Protein AF-A0A2H9L081-F1 (afdb_monomer)

Radius of gyration: 15.92 Å; Cα contacts (8 Å, |Δi|>4): 112; chains: 1; bounding box: 39×58×23 Å

Foldseek 3Di:
DDDPPPPPPQPPQPPDPQAFDKDWDDPVVVVVVCVVVVHDLVPAAADEPPDSNCRVPPDDQQTKIWTFDDDPPGTDTHIHGYHHD

Solvent-accessible surface area (backbone atoms only — not comparable to full-atom values): 5432 Å² total; per-residue (Å²): 139,84,79,90,77,79,77,76,79,74,73,72,64,73,86,45,96,87,52,60,52,73,42,82,50,52,74,70,55,44,50,51,51,30,62,74,65,76,45,58,74,86,75,39,55,72,39,48,66,86,38,71,85,50,50,95,53,96,71,48,76,74,38,43,35,40,33,48,37,74,59,97,88,51,74,46,83,44,65,30,25,25,32,80,120

Nearest PDB structures (foldseek):
  8p2i-assembly1_H  TM=9.573E-01  e=4.221E-08  Pyrococcus furiosus DSM 3638
  4qiw-assembly2_S  TM=9.288E-01  e=5.882E-08  Thermococcus kodakarensis KOD1
  8qsz-assembly1_E  TM=9.388E-01  e=2.370E-07  Schizosaccharomyces pombe
  9bz0-assembly1_E  TM=9.289E-01  e=7.325E-07  Sus scrofa
  8yqt-assembly1_D  TM=9.139E-01  e=1.520E-06  African swine fever virus

Structure (mmCIF, N/CA/C/O backbone):
data_AF-A0A2H9L081-F1
#
_entry.id   AF-A0A2H9L081-F1
#
loop_
_atom_site.group_PDB
_atom_site.id
_atom_site.type_symbol
_atom_site.label_atom_id
_atom_site.label_alt_id
_atom_site.label_comp_id
_atom_site.label_asym_id
_atom_site.label_entity_id
_atom_site.label_seq_id
_atom_site.pdbx_PDB_ins_code
_atom_site.Cartn_x
_atom_site.Cartn_y
_atom_site.Cartn_z
_atom_site.occupancy
_atom_site.B_iso_or_equiv
_atom_site.auth_seq_id
_atom_site.auth_comp_id
_atom_site.auth_asym_id
_atom_site.auth_atom_id
_atom_site.pdbx_PDB_model_num
ATOM 1 N N . MET A 1 1 ? -18.088 -41.165 7.056 1.00 39.94 1 MET A N 1
ATOM 2 C CA . MET A 1 1 ? -16.642 -41.078 6.746 1.00 39.94 1 MET A CA 1
ATOM 3 C C . MET A 1 1 ? -16.459 -40.021 5.659 1.00 39.94 1 MET A C 1
ATOM 5 O O . MET A 1 1 ? -16.811 -40.261 4.520 1.00 39.94 1 MET A O 1
ATOM 9 N N . LEU A 1 2 ? -16.353 -38.751 6.051 1.00 40.72 2 LEU A N 1
ATOM 10 C CA . LEU A 1 2 ? -15.108 -37.999 6.295 1.00 40.72 2 LEU A CA 1
ATOM 11 C C . LEU A 1 2 ? -14.523 -37.369 5.010 1.00 40.72 2 LEU A C 1
ATOM 13 O O . LEU A 1 2 ? -13.746 -37.974 4.288 1.00 40.72 2 LEU A O 1
ATOM 17 N N . ALA A 1 3 ? -14.925 -36.105 4.819 1.00 44.62 3 ALA A N 1
ATOM 18 C CA . ALA A 1 3 ? -14.161 -34.967 4.298 1.00 44.62 3 ALA A CA 1
ATOM 19 C C . ALA A 1 3 ? -13.520 -35.039 2.894 1.00 44.62 3 ALA A C 1
ATOM 21 O O . ALA A 1 3 ? -12.355 -35.391 2.731 1.00 44.62 3 ALA A O 1
ATOM 22 N N . LYS A 1 4 ? -14.209 -34.450 1.904 1.00 43.66 4 LYS A N 1
ATOM 23 C CA . LYS A 1 4 ? -13.548 -33.795 0.762 1.00 43.66 4 LYS A CA 1
ATOM 24 C C . LYS A 1 4 ? -12.878 -32.502 1.252 1.00 43.66 4 LYS A C 1
ATOM 26 O O . LYS A 1 4 ? -13.505 -31.446 1.282 1.00 43.66 4 LYS A O 1
ATOM 31 N N . LYS A 1 5 ? -11.607 -32.570 1.660 1.00 42.75 5 LYS A N 1
ATOM 32 C CA . LYS A 1 5 ? -10.766 -31.374 1.833 1.00 42.75 5 LYS A CA 1
ATOM 33 C C . LYS A 1 5 ? -10.403 -30.840 0.445 1.00 42.75 5 LYS A C 1
ATOM 35 O O . LYS A 1 5 ? -9.490 -31.340 -0.200 1.00 42.75 5 LYS A O 1
ATOM 40 N N . SER A 1 6 ? -11.137 -29.826 -0.006 1.00 43.31 6 SER A N 1
ATOM 41 C CA . SER A 1 6 ? -10.727 -28.953 -1.108 1.00 43.31 6 SER A CA 1
ATOM 42 C C . SER A 1 6 ? -9.441 -28.242 -0.689 1.00 43.31 6 SER A C 1
ATOM 44 O O . SER A 1 6 ? -9.475 -27.319 0.127 1.00 43.31 6 SER A O 1
ATOM 46 N N . SER A 1 7 ? -8.303 -28.695 -1.204 1.00 41.47 7 SER A N 1
ATOM 47 C CA . SER A 1 7 ? -7.001 -28.066 -1.016 1.00 41.47 7 SER A CA 1
ATOM 48 C C . SER A 1 7 ? -7.032 -26.658 -1.617 1.00 41.47 7 SER A C 1
ATOM 50 O O . SER A 1 7 ? -6.888 -26.457 -2.821 1.00 41.47 7 SER A O 1
ATOM 52 N N . LYS A 1 8 ? -7.258 -25.649 -0.768 1.00 42.91 8 LYS A N 1
ATOM 53 C CA . LYS A 1 8 ? -7.009 -24.245 -1.110 1.00 42.91 8 LYS A CA 1
ATOM 54 C C . LYS A 1 8 ? -5.540 -24.153 -1.519 1.00 42.91 8 LYS A C 1
ATOM 56 O O . LYS A 1 8 ? -4.661 -24.276 -0.671 1.00 42.91 8 LYS A O 1
ATOM 61 N N . LYS A 1 9 ? -5.289 -23.997 -2.819 1.00 42.47 9 LYS A N 1
ATOM 62 C CA . LYS A 1 9 ? -3.965 -23.764 -3.397 1.00 42.47 9 LYS A CA 1
ATOM 63 C C . LYS A 1 9 ? -3.442 -22.460 -2.797 1.00 42.47 9 LYS A C 1
ATOM 65 O O . LYS A 1 9 ? -3.829 -21.380 -3.237 1.00 42.47 9 LYS A O 1
ATOM 70 N N . GLN A 1 10 ? -2.664 -22.561 -1.724 1.00 46.00 10 GLN A N 1
ATOM 71 C CA . GLN A 1 10 ? -1.966 -21.418 -1.160 1.00 46.00 10 GLN A CA 1
ATOM 72 C C . GLN A 1 10 ? -0.964 -20.990 -2.226 1.00 46.00 10 GLN A C 1
ATOM 74 O O . GLN A 1 10 ? -0.008 -21.708 -2.498 1.00 46.00 10 GLN A O 1
ATOM 79 N N . LYS A 1 11 ? -1.256 -19.896 -2.937 1.00 53.72 11 LYS A N 1
ATOM 80 C CA . LYS A 1 11 ? -0.250 -19.262 -3.786 1.00 53.72 11 LYS A CA 1
ATOM 81 C C . LYS A 1 11 ? 0.849 -18.814 -2.835 1.00 53.72 11 LYS A C 1
ATOM 83 O O . LYS A 1 11 ? 0.616 -17.948 -1.996 1.00 53.72 11 LYS A O 1
ATOM 88 N N . GLU A 1 12 ? 1.984 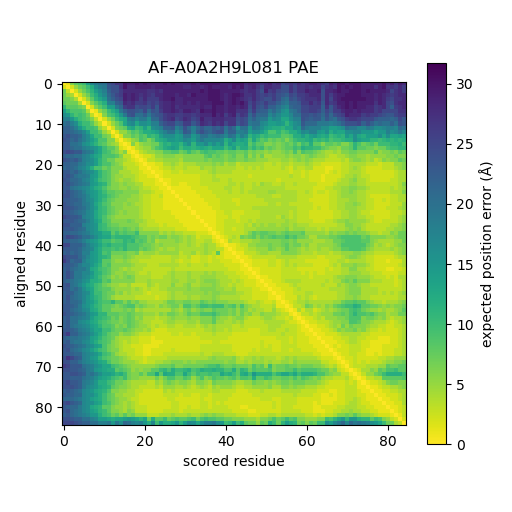-19.489 -2.917 1.00 60.62 12 GLU A N 1
ATOM 89 C CA . GLU A 1 12 ? 3.155 -19.179 -2.118 1.00 60.62 12 GLU A CA 1
ATOM 90 C C . GLU A 1 12 ? 3.546 -17.723 -2.378 1.00 6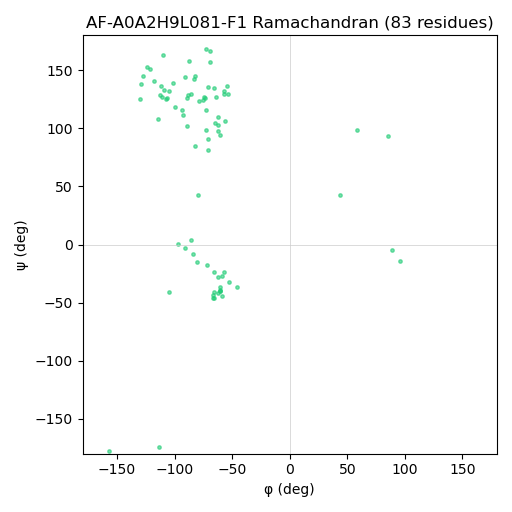0.62 12 GLU A C 1
ATOM 92 O O . GLU A 1 12 ? 3.552 -17.252 -3.520 1.00 60.62 12 GLU A O 1
ATOM 97 N N . LYS A 1 13 ? 3.789 -16.993 -1.290 1.00 60.69 13 LYS A N 1
ATOM 98 C CA . LYS A 1 13 ? 4.289 -15.623 -1.326 1.00 60.69 13 LYS A CA 1
ATOM 99 C C . LYS A 1 13 ? 5.561 -15.621 -2.175 1.00 60.69 13 LYS A C 1
ATOM 101 O O . LYS A 1 13 ? 6.434 -16.459 -1.970 1.00 60.69 13 LYS A O 1
ATOM 106 N N . LEU A 1 14 ? 5.645 -14.716 -3.149 1.00 65.88 14 LEU A N 1
ATOM 107 C CA . LEU A 1 14 ? 6.803 -14.609 -4.038 1.00 65.88 14 LEU A CA 1
ATOM 108 C C . LEU A 1 14 ? 7.995 -14.050 -3.250 1.00 65.88 14 LEU A C 1
ATOM 110 O O . LEU A 1 14 ? 8.261 -12.850 -3.264 1.00 65.88 14 LEU A O 1
ATOM 114 N N . GLU A 1 15 ? 8.681 -14.915 -2.508 1.00 66.06 15 GLU A N 1
ATOM 115 C CA . GLU A 1 15 ? 9.862 -14.555 -1.730 1.00 66.06 15 GLU A CA 1
ATOM 116 C C . GLU A 1 15 ? 11.083 -14.551 -2.650 1.00 66.06 15 GLU A C 1
ATOM 118 O O . GLU A 1 15 ? 11.813 -15.529 -2.800 1.00 66.06 15 GLU A O 1
ATOM 123 N N . HIS A 1 16 ? 11.279 -13.418 -3.317 1.00 75.50 16 HIS A N 1
ATOM 124 C CA . HIS A 1 16 ? 12.444 -13.163 -4.152 1.00 75.50 16 HIS A CA 1
ATOM 125 C C . HIS A 1 16 ? 13.149 -11.893 -3.689 1.00 75.50 16 HIS A C 1
ATOM 127 O O . HIS A 1 16 ? 12.511 -10.966 -3.199 1.00 75.50 16 HIS A O 1
ATOM 133 N N . ASN A 1 17 ? 14.461 -11.817 -3.924 1.00 70.44 17 ASN A N 1
ATOM 134 C CA . ASN A 1 17 ? 15.289 -10.651 -3.586 1.00 70.44 17 ASN A CA 1
ATOM 135 C C . ASN A 1 17 ? 14.720 -9.332 -4.166 1.00 70.44 17 ASN A C 1
ATOM 137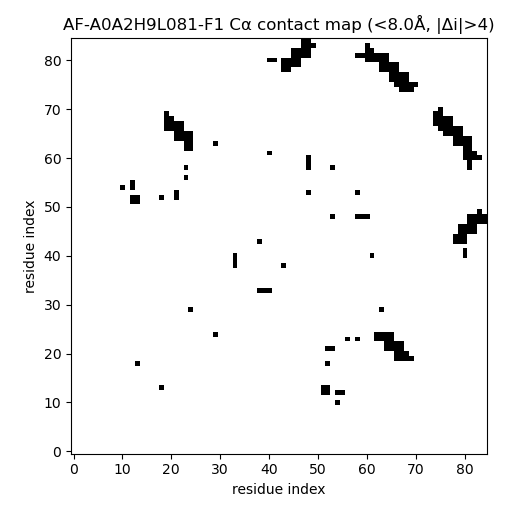 O O . ASN A 1 17 ? 14.790 -8.279 -3.544 1.00 70.44 17 ASN A O 1
ATOM 141 N N . LEU A 1 18 ? 14.074 -9.401 -5.335 1.00 76.75 18 LEU A N 1
ATOM 142 C CA . LEU A 1 18 ? 13.495 -8.242 -6.021 1.00 76.75 18 LEU A CA 1
ATOM 143 C C . LEU A 1 18 ? 12.088 -7.850 -5.539 1.00 76.75 18 LEU A C 1
ATOM 145 O O . LEU A 1 18 ? 11.585 -6.807 -5.958 1.00 76.75 18 LEU A O 1
ATOM 149 N N . VAL A 1 19 ? 11.437 -8.657 -4.694 1.00 81.88 19 VAL A N 1
ATOM 150 C CA . VAL A 1 19 ? 10.099 -8.352 -4.171 1.00 81.88 19 VAL A CA 1
ATOM 151 C C . VAL A 1 19 ? 10.254 -7.613 -2.838 1.00 81.88 19 VAL A C 1
ATOM 153 O O . VAL A 1 19 ? 10.704 -8.206 -1.857 1.00 81.88 19 VAL A O 1
ATOM 156 N N . PRO A 1 20 ? 9.906 -6.314 -2.773 1.00 86.06 20 PRO A N 1
ATOM 157 C CA . PRO A 1 20 ? 10.023 -5.547 -1.540 1.00 86.06 20 PRO A CA 1
ATOM 158 C C . PRO A 1 20 ? 9.010 -6.007 -0.485 1.00 86.06 20 PRO A C 1
ATOM 160 O O . PRO A 1 20 ? 8.039 -6.713 -0.773 1.00 86.06 20 PRO A O 1
ATOM 163 N N . GLN A 1 21 ? 9.210 -5.570 0.757 1.00 86.75 21 GLN A N 1
ATOM 164 C CA . GLN A 1 21 ? 8.269 -5.862 1.835 1.00 86.75 21 GLN A CA 1
ATOM 165 C C . GLN A 1 21 ? 7.015 -5.000 1.687 1.00 86.75 21 GLN A C 1
ATOM 167 O O . GLN A 1 21 ? 7.107 -3.776 1.591 1.00 86.75 21 GLN A O 1
ATOM 17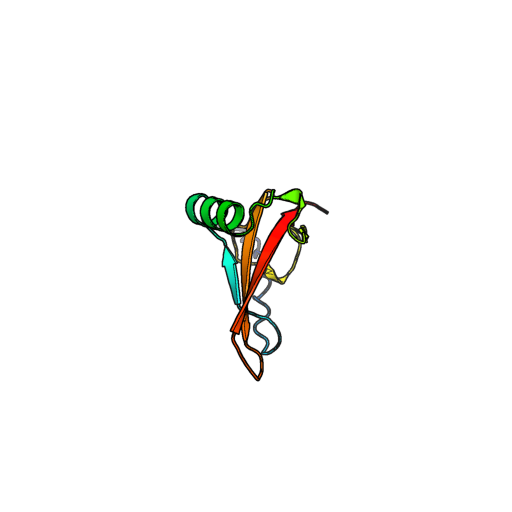2 N N . HIS A 1 22 ? 5.854 -5.653 1.690 1.00 89.62 22 HIS A N 1
ATOM 173 C CA . HIS A 1 22 ? 4.544 -5.013 1.639 1.00 89.62 22 HIS A CA 1
ATOM 174 C C . HIS A 1 22 ? 3.906 -5.079 3.029 1.00 89.62 22 HIS A C 1
ATOM 176 O O . HIS A 1 22 ? 3.909 -6.132 3.666 1.00 89.62 22 HIS A O 1
ATOM 182 N N . ILE A 1 23 ? 3.381 -3.952 3.505 1.00 90.12 23 ILE A N 1
ATOM 183 C CA . ILE A 1 23 ? 2.753 -3.793 4.820 1.00 90.12 23 ILE A CA 1
ATOM 184 C C . ILE A 1 23 ? 1.396 -3.120 4.608 1.00 90.12 23 ILE A C 1
ATOM 186 O O . ILE A 1 23 ? 1.319 -2.064 3.980 1.00 90.12 23 ILE A O 1
ATOM 190 N N . LEU A 1 24 ? 0.325 -3.734 5.110 1.00 91.88 24 LEU A N 1
ATOM 191 C CA . LEU A 1 24 ? -1.007 -3.136 5.091 1.00 91.88 24 LEU A CA 1
ATOM 192 C C . LEU A 1 24 ? -1.084 -2.107 6.220 1.00 91.88 24 LEU A C 1
ATOM 194 O O . LEU A 1 24 ? -0.821 -2.456 7.369 1.00 91.88 24 LEU A O 1
ATOM 198 N N . LEU A 1 25 ? -1.410 -0.860 5.889 1.00 91.50 25 LEU A N 1
ATOM 199 C CA . LEU A 1 25 ? -1.544 0.203 6.882 1.00 91.50 25 LEU A CA 1
ATOM 200 C C . LEU A 1 25 ? -2.923 0.153 7.533 1.00 91.50 25 LEU A C 1
ATOM 202 O O . LEU A 1 25 ? -3.924 -0.123 6.866 1.00 91.50 25 LEU A O 1
ATOM 206 N N . THR A 1 26 ? -2.983 0.481 8.821 1.00 92.56 26 THR A N 1
ATOM 207 C CA . THR A 1 26 ? -4.265 0.675 9.510 1.00 92.56 26 THR A CA 1
ATOM 2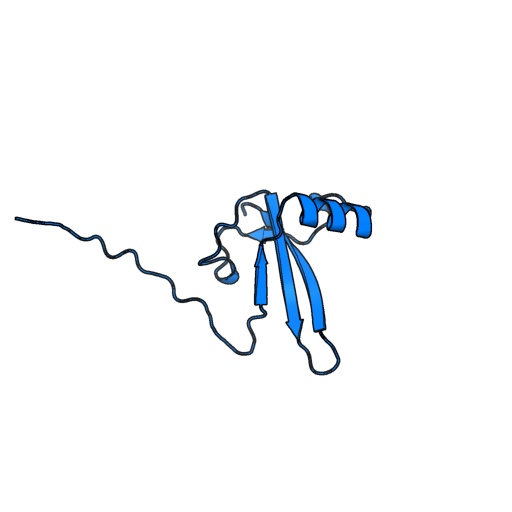08 C C . THR A 1 26 ? -4.927 1.986 9.080 1.00 92.56 26 THR A C 1
ATOM 210 O O . THR A 1 26 ? -4.312 2.848 8.446 1.00 92.56 26 THR A O 1
ATOM 213 N N . GLU A 1 27 ? -6.199 2.172 9.435 1.00 89.94 27 GLU A N 1
ATOM 214 C CA . GLU A 1 27 ? -6.931 3.399 9.105 1.00 89.94 27 GLU A CA 1
ATOM 215 C C . GLU A 1 27 ? -6.287 4.654 9.723 1.00 89.94 27 GLU A C 1
ATOM 217 O O . GLU A 1 27 ? -6.199 5.695 9.070 1.00 89.94 27 GLU A O 1
ATOM 222 N N . GLU A 1 28 ? -5.741 4.535 10.935 1.00 91.69 28 GLU A N 1
ATOM 223 C CA . GLU A 1 28 ? -5.024 5.618 11.614 1.00 91.69 28 GLU A CA 1
ATOM 224 C C . GLU A 1 28 ? -3.730 5.997 10.879 1.00 91.69 28 GLU A C 1
ATOM 226 O O . GLU A 1 28 ? -3.443 7.175 10.655 1.00 91.69 28 GLU A O 1
ATOM 231 N N . GLU A 1 29 ? -2.934 5.005 10.473 1.00 91.75 29 GLU A N 1
ATOM 232 C CA . GLU A 1 29 ? -1.695 5.238 9.725 1.00 91.75 29 GLU A CA 1
ATOM 233 C C . GLU A 1 29 ? -1.980 5.830 8.347 1.00 91.75 29 GLU A C 1
ATOM 235 O O . GLU A 1 29 ? -1.309 6.764 7.907 1.00 91.75 29 GLU A O 1
ATOM 240 N N . LYS A 1 30 ? -3.023 5.337 7.685 1.00 91.00 30 LYS A N 1
ATOM 241 C CA . LYS A 1 30 ? -3.495 5.844 6.400 1.00 91.00 30 LYS A CA 1
ATOM 242 C C . LYS A 1 30 ? -3.882 7.320 6.478 1.00 91.00 30 LYS A C 1
ATOM 244 O O . LYS A 1 30 ? -3.471 8.093 5.614 1.00 91.00 30 LYS A O 1
ATOM 249 N N . GLN A 1 31 ? -4.600 7.735 7.524 1.00 91.00 31 GLN A N 1
ATOM 250 C CA . GLN A 1 31 ? -4.916 9.149 7.747 1.00 91.00 31 GLN A CA 1
ATOM 251 C C . GLN A 1 31 ? -3.655 9.993 7.964 1.00 91.00 31 GLN A C 1
ATOM 253 O O . GLN A 1 31 ? -3.538 11.071 7.380 1.00 91.00 31 GLN A O 1
ATOM 258 N N . LYS A 1 32 ? -2.671 9.491 8.726 1.00 93.44 32 LYS A N 1
ATOM 259 C CA . LYS A 1 32 ? -1.376 10.177 8.898 1.00 93.44 32 LYS A CA 1
ATOM 260 C 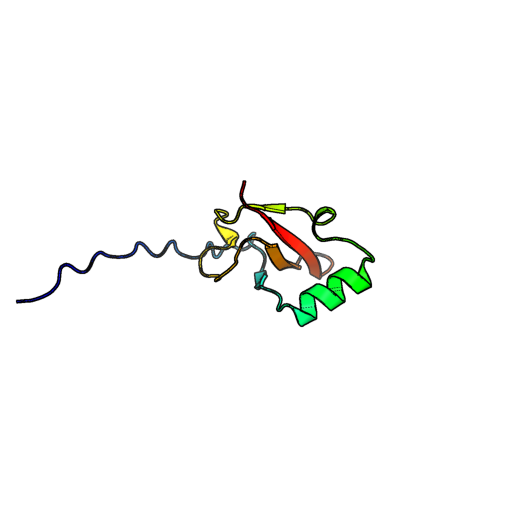C . LYS A 1 32 ? -0.640 10.345 7.571 1.00 93.44 32 LYS A C 1
ATOM 262 O O . LYS A 1 32 ? -0.064 11.401 7.328 1.00 93.44 32 LYS A O 1
ATOM 267 N N . VAL A 1 33 ? -0.670 9.336 6.701 1.00 92.12 33 VAL A N 1
ATOM 268 C CA . VAL A 1 33 ? -0.053 9.405 5.368 1.00 92.12 33 VAL A CA 1
ATOM 269 C C . VAL A 1 33 ? -0.775 10.423 4.484 1.00 92.12 33 VAL A C 1
ATOM 271 O O . VAL A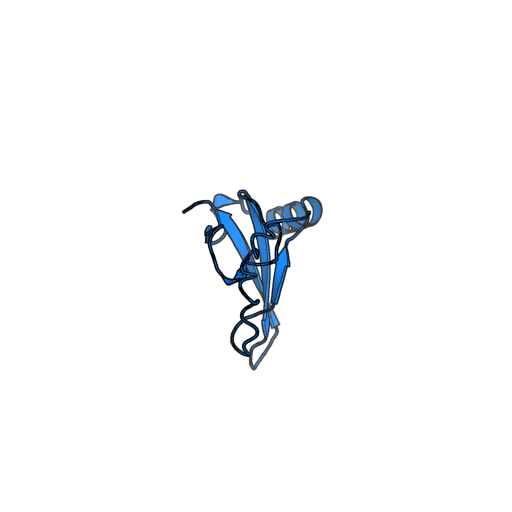 1 33 ? -0.123 11.261 3.863 1.00 92.12 33 VAL A O 1
ATOM 274 N N . PHE A 1 34 ? -2.108 10.412 4.459 1.00 91.19 34 PHE A N 1
ATOM 275 C CA . PHE A 1 34 ? -2.891 11.392 3.700 1.00 91.19 34 PHE A CA 1
ATOM 276 C C . PHE A 1 34 ? -2.644 12.826 4.175 1.00 91.19 34 PHE A C 1
ATOM 278 O O . PHE A 1 34 ? -2.474 13.714 3.341 1.00 91.19 34 PHE A O 1
ATOM 285 N N . ALA A 1 35 ? -2.532 13.039 5.489 1.00 91.94 35 ALA A N 1
ATOM 286 C CA . ALA A 1 35 ? -2.163 14.329 6.064 1.00 91.94 35 ALA A CA 1
ATOM 287 C C . ALA A 1 35 ? -0.720 14.730 5.715 1.00 91.94 35 ALA A C 1
ATOM 289 O O . ALA A 1 35 ? -0.478 15.868 5.327 1.00 91.94 35 ALA A O 1
ATOM 290 N N . LYS A 1 36 ? 0.239 13.795 5.791 1.00 92.44 36 LYS A N 1
ATOM 291 C CA . LYS A 1 36 ? 1.657 14.043 5.478 1.00 92.44 36 LYS A CA 1
ATOM 292 C C . LYS A 1 36 ? 1.872 14.501 4.035 1.00 92.44 36 LYS A C 1
ATOM 294 O O . LYS A 1 36 ? 2.725 15.346 3.791 1.00 92.44 36 LYS A O 1
ATOM 299 N N . PHE A 1 37 ? 1.134 13.926 3.090 1.00 89.62 37 PHE A N 1
ATOM 300 C CA . PHE A 1 37 ? 1.251 14.262 1.670 1.00 89.62 37 PHE A CA 1
ATOM 301 C C . PHE A 1 37 ? 0.207 15.277 1.194 1.00 89.62 37 PHE A C 1
ATOM 303 O O . PHE A 1 37 ? 0.199 15.602 0.009 1.00 89.62 37 PHE A O 1
ATOM 310 N N . SER A 1 38 ? -0.678 15.754 2.080 1.00 90.00 38 SER A N 1
ATOM 311 C CA . SER A 1 38 ? -1.836 16.592 1.731 1.00 90.00 38 SER A CA 1
ATOM 312 C C . SER A 1 38 ? -2.575 16.067 0.492 1.00 90.00 38 SER A C 1
ATOM 314 O O . SER A 1 38 ? -2.915 16.817 -0.423 1.00 90.00 38 SER A O 1
ATOM 316 N N . ALA A 1 39 ? -2.762 14.746 0.429 1.00 87.56 39 ALA A N 1
ATOM 317 C CA . ALA A 1 39 ? -3.196 14.035 -0.767 1.00 87.56 39 ALA A CA 1
ATOM 318 C C . ALA A 1 39 ? -4.410 13.150 -0.482 1.00 87.56 39 ALA A C 1
ATOM 320 O O . ALA A 1 39 ? -4.535 12.540 0.578 1.00 87.56 39 ALA A O 1
ATOM 321 N N . THR A 1 40 ? -5.296 13.041 -1.469 1.00 85.25 40 THR A N 1
ATOM 322 C CA . THR A 1 40 ? -6.453 12.144 -1.417 1.00 85.25 40 THR A CA 1
ATOM 323 C C . THR A 1 40 ? -6.071 10.759 -1.934 1.00 85.25 40 THR A C 1
ATOM 325 O O . THR A 1 40 ? -5.143 10.626 -2.729 1.00 85.25 40 THR A O 1
ATOM 328 N N . ALA A 1 41 ? -6.824 9.722 -1.556 1.00 83.38 41 ALA A N 1
ATOM 329 C CA . ALA A 1 41 ? -6.631 8.343 -2.018 1.00 83.38 41 ALA A CA 1
ATOM 330 C C . ALA A 1 41 ? -6.413 8.217 -3.544 1.00 83.38 41 ALA A C 1
ATOM 332 O O . ALA A 1 41 ? -5.591 7.421 -3.986 1.00 83.38 41 ALA A O 1
ATOM 333 N N . LEU A 1 42 ? -7.100 9.036 -4.349 1.00 83.81 42 LEU A N 1
ATOM 334 C CA . LEU A 1 42 ? -6.990 9.044 -5.814 1.00 83.81 42 LEU A CA 1
ATOM 335 C C . LEU A 1 42 ? -5.616 9.481 -6.346 1.00 83.81 42 LEU A C 1
ATOM 337 O O . LEU A 1 42 ? -5.270 9.106 -7.463 1.00 83.81 42 LEU A O 1
ATOM 341 N N . ASN A 1 43 ? -4.851 10.240 -5.560 1.00 88.81 43 ASN A N 1
ATOM 342 C CA . ASN A 1 43 ? -3.531 10.742 -5.944 1.00 88.81 43 ASN A CA 1
ATOM 343 C C . ASN A 1 43 ? -2.434 9.684 -5.767 1.00 88.81 43 ASN A C 1
ATOM 345 O O . ASN A 1 43 ? -1.331 9.850 -6.283 1.00 88.81 43 ASN A O 1
ATOM 349 N N . PHE A 1 44 ? -2.714 8.604 -5.032 1.00 90.75 44 PHE A N 1
ATOM 350 C CA . PHE A 1 44 ? -1.751 7.530 -4.834 1.00 90.75 44 PHE A CA 1
ATOM 351 C C . PHE A 1 44 ? -1.779 6.552 -6.014 1.00 90.75 44 PHE A C 1
ATOM 353 O O . PHE A 1 44 ? -2.858 6.223 -6.522 1.00 90.75 44 PHE A O 1
ATOM 360 N N . PRO A 1 45 ? -0.613 6.026 -6.434 1.00 92.69 45 PRO A N 1
ATOM 361 C CA . PRO A 1 45 ? -0.557 4.953 -7.414 1.00 92.69 45 PRO A CA 1
ATOM 362 C C . PRO A 1 45 ? -1.411 3.767 -6.970 1.00 92.69 45 PRO A C 1
ATOM 364 O O . PRO A 1 45 ? -1.376 3.357 -5.808 1.00 92.69 45 PRO A O 1
ATOM 367 N N . LYS A 1 46 ? -2.177 3.205 -7.901 1.00 92.56 46 LYS A N 1
ATOM 368 C CA . LYS A 1 46 ? -3.101 2.110 -7.605 1.00 92.56 46 LYS A CA 1
ATOM 369 C C . LYS A 1 46 ? -2.418 0.758 -7.799 1.00 92.56 46 LYS A C 1
ATOM 371 O O . LYS A 1 46 ? -1.612 0.588 -8.712 1.00 92.56 46 LYS A O 1
ATOM 376 N N . ILE A 1 47 ? -2.759 -0.203 -6.951 1.00 91.31 47 ILE A N 1
ATOM 377 C CA . ILE A 1 47 ? -2.413 -1.619 -7.100 1.00 91.31 47 ILE A CA 1
ATOM 378 C C . ILE A 1 47 ? -3.703 -2.426 -7.219 1.00 91.31 47 ILE A C 1
ATOM 380 O O . ILE A 1 47 ? -4.696 -2.111 -6.564 1.00 91.31 47 ILE A O 1
ATOM 384 N N . ASN A 1 48 ? -3.709 -3.439 -8.083 1.00 90.62 48 ASN A N 1
ATOM 385 C CA . ASN A 1 48 ? -4.887 -4.277 -8.257 1.00 90.62 48 ASN A CA 1
ATOM 386 C C . ASN A 1 48 ? -5.074 -5.162 -7.016 1.00 90.62 48 ASN A C 1
ATOM 388 O O . ASN A 1 48 ? -4.118 -5.772 -6.550 1.00 90.62 48 ASN A O 1
ATOM 392 N N . ALA A 1 49 ? -6.299 -5.290 -6.512 1.00 87.69 49 ALA A N 1
ATOM 393 C CA . ALA A 1 49 ? -6.618 -6.246 -5.449 1.00 87.69 49 ALA A CA 1
ATOM 394 C C . ALA A 1 49 ? -6.262 -7.704 -5.820 1.00 87.69 49 ALA A C 1
ATOM 396 O O . ALA A 1 49 ? -6.045 -8.532 -4.942 1.00 87.69 49 ALA A O 1
ATOM 397 N N . ALA A 1 50 ? -6.185 -8.021 -7.117 1.00 85.12 50 ALA A N 1
ATOM 398 C CA . ALA A 1 50 ? -5.748 -9.322 -7.624 1.00 85.12 50 ALA A CA 1
ATOM 399 C C . ALA A 1 50 ? -4.216 -9.465 -7.778 1.00 85.12 50 ALA A C 1
ATOM 401 O O . ALA A 1 50 ? -3.754 -10.479 -8.310 1.00 85.12 50 ALA A O 1
ATOM 402 N N . ASP A 1 51 ? -3.430 -8.463 -7.372 1.00 86.56 51 ASP A N 1
ATOM 403 C CA . ASP A 1 51 ? -1.977 -8.467 -7.535 1.00 86.56 51 ASP A CA 1
ATOM 404 C C . ASP A 1 51 ? -1.302 -9.574 -6.696 1.00 86.56 51 ASP A C 1
ATOM 406 O O . ASP A 1 51 ? -1.622 -9.734 -5.512 1.00 86.56 51 ASP A O 1
ATOM 410 N N . PRO A 1 52 ? -0.350 -10.339 -7.268 1.00 84.56 52 PRO A N 1
ATOM 411 C CA . PRO A 1 52 ? 0.341 -11.398 -6.544 1.00 84.56 52 PRO A CA 1
ATOM 412 C C . PRO A 1 52 ? 1.092 -10.949 -5.286 1.00 84.56 52 PRO A C 1
ATOM 414 O O . PRO A 1 52 ? 1.249 -11.754 -4.370 1.00 84.56 52 PRO A O 1
ATOM 417 N N . ALA A 1 53 ? 1.545 -9.695 -5.211 1.00 82.50 53 ALA A N 1
ATOM 418 C CA . ALA A 1 53 ? 2.268 -9.170 -4.056 1.00 82.50 53 ALA A CA 1
ATOM 419 C C . ALA A 1 53 ? 1.367 -8.950 -2.829 1.00 82.50 53 ALA A C 1
ATOM 421 O O . ALA A 1 53 ? 1.874 -8.872 -1.712 1.00 82.50 53 ALA A O 1
ATOM 422 N N . LEU A 1 54 ? 0.044 -8.889 -3.018 1.00 85.06 54 LEU A N 1
ATOM 423 C CA . LEU A 1 54 ? -0.941 -8.791 -1.935 1.00 85.06 54 LEU A CA 1
ATOM 424 C C . LEU A 1 54 ? -1.436 -10.164 -1.460 1.00 85.06 54 LEU A C 1
ATOM 426 O O . LEU A 1 54 ? -2.217 -10.253 -0.514 1.00 85.06 54 LEU A 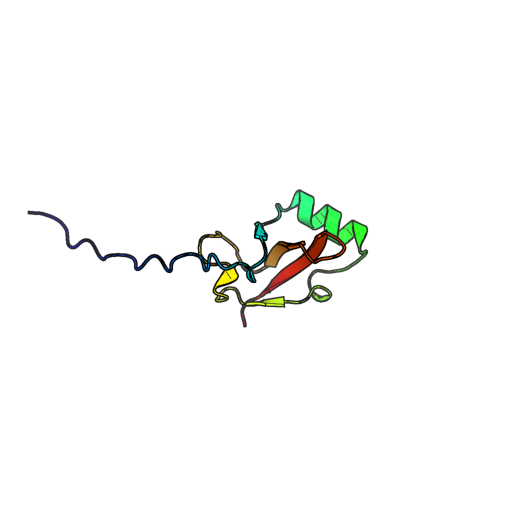O 1
ATOM 430 N N . ILE A 1 55 ? -0.995 -11.255 -2.094 1.00 81.38 55 ILE A N 1
ATOM 431 C CA . ILE A 1 55 ? -1.393 -12.609 -1.704 1.00 81.38 55 ILE A CA 1
ATOM 432 C C . ILE A 1 55 ? -0.878 -12.909 -0.295 1.00 81.38 55 ILE A C 1
ATOM 434 O O . ILE A 1 55 ? 0.310 -12.789 -0.005 1.00 81.38 55 ILE A O 1
ATOM 438 N N . GLY A 1 56 ? -1.789 -13.341 0.577 1.00 78.50 56 GLY A N 1
ATOM 439 C CA . GLY A 1 56 ? -1.500 -13.585 1.991 1.00 78.50 56 GLY A CA 1
ATOM 440 C C . GLY A 1 56 ? -1.699 -12.357 2.884 1.00 78.50 56 GLY A C 1
ATOM 441 O O . GLY A 1 56 ? -1.617 -12.491 4.100 1.00 78.50 56 GLY A O 1
ATOM 442 N N . MET A 1 57 ? -2.014 -11.192 2.307 1.00 80.88 57 MET A N 1
ATOM 443 C CA . MET A 1 57 ? -2.478 -10.007 3.030 1.00 80.88 57 MET A CA 1
ATOM 444 C 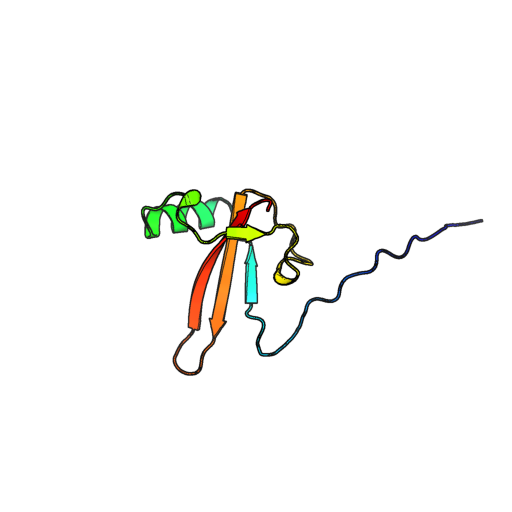C . MET A 1 57 ? -4.005 -9.903 2.887 1.00 80.88 57 MET A C 1
ATOM 446 O O . MET A 1 57 ? -4.533 -10.120 1.799 1.00 80.88 57 MET A O 1
ATOM 450 N N . ASP A 1 58 ? -4.734 -9.552 3.953 1.00 81.94 58 ASP A N 1
ATOM 451 C CA . ASP A 1 58 ? -6.198 -9.326 3.903 1.00 81.94 58 ASP A CA 1
ATOM 452 C C . ASP A 1 58 ? -6.530 -7.927 3.343 1.00 81.94 58 ASP A C 1
ATOM 454 O O . ASP A 1 58 ? -7.345 -7.188 3.885 1.00 81.94 58 ASP A O 1
ATOM 458 N N . ALA A 1 59 ? -5.826 -7.524 2.282 1.00 86.19 59 ALA A N 1
ATOM 459 C CA . ALA A 1 59 ? -5.940 -6.196 1.696 1.00 86.19 59 ALA A CA 1
ATOM 460 C C . ALA A 1 59 ? -7.259 -6.058 0.920 1.00 86.19 59 ALA A C 1
ATOM 462 O O . ALA A 1 59 ? -7.552 -6.850 0.019 1.00 86.19 59 ALA A O 1
ATOM 463 N N . LYS A 1 60 ? -8.051 -5.035 1.244 1.00 86.88 60 LYS A N 1
ATOM 464 C CA . LYS A 1 60 ? -9.348 -4.755 0.620 1.00 86.88 60 LYS A CA 1
ATOM 465 C C . LYS A 1 60 ? -9.285 -3.507 -0.244 1.00 86.88 60 LYS A C 1
ATOM 467 O O . LYS A 1 60 ? -8.376 -2.686 -0.156 1.00 86.88 60 LYS A O 1
ATOM 472 N N . GLN A 1 61 ? -10.284 -3.362 -1.112 1.00 87.75 61 GLN A N 1
ATOM 473 C CA . GLN A 1 61 ? -10.421 -2.160 -1.924 1.00 87.75 61 GLN A CA 1
ATOM 474 C C . GLN A 1 61 ? -10.497 -0.923 -1.027 1.00 87.75 61 GLN A C 1
ATOM 476 O O . GLN A 1 61 ? -11.309 -0.851 -0.110 1.00 87.75 61 GLN A O 1
ATOM 481 N N . GLY A 1 62 ? -9.673 0.066 -1.350 1.00 88.25 62 GLY A N 1
ATOM 482 C CA . GLY A 1 62 ? -9.548 1.299 -0.598 1.00 88.25 62 GLY A CA 1
ATOM 483 C C . GLY A 1 62 ? -8.403 1.284 0.404 1.00 88.25 62 GLY A C 1
ATOM 484 O O . GLY A 1 62 ? -8.044 2.367 0.851 1.00 88.25 62 GLY A O 1
ATOM 485 N N . ASP A 1 63 ? -7.799 0.143 0.736 1.00 91.19 63 ASP A N 1
ATOM 486 C CA . ASP A 1 63 ? -6.670 0.100 1.669 1.00 91.19 63 ASP A CA 1
ATOM 487 C C . ASP A 1 63 ? -5.403 0.722 1.086 1.00 91.19 63 ASP A C 1
ATOM 489 O O . ASP A 1 63 ? -5.232 0.831 -0.131 1.00 91.19 63 ASP A O 1
ATOM 493 N N . LEU A 1 64 ? -4.510 1.153 1.978 1.00 92.06 64 LEU A N 1
ATOM 494 C CA . LEU A 1 64 ? -3.217 1.711 1.611 1.00 92.06 64 LEU A CA 1
ATOM 495 C C . LEU A 1 64 ? -2.115 0.738 2.024 1.00 92.06 64 LEU A C 1
ATOM 497 O O . LEU A 1 64 ? -2.034 0.319 3.177 1.00 92.06 64 LEU A O 1
ATOM 501 N N . VAL A 1 65 ? -1.265 0.387 1.069 1.00 93.25 65 VAL A N 1
ATOM 502 C CA . VAL A 1 65 ? -0.147 -0.531 1.271 1.00 93.25 65 VAL A CA 1
ATOM 503 C C . VAL A 1 65 ? 1.141 0.270 1.251 1.00 93.25 65 VAL A C 1
ATOM 505 O O . VAL A 1 65 ? 1.416 0.997 0.293 1.00 93.25 65 VAL A O 1
ATOM 508 N N . LEU A 1 66 ? 1.928 0.125 2.313 1.00 93.00 66 LEU A N 1
ATOM 509 C CA . LEU A 1 66 ? 3.297 0.602 2.390 1.00 93.00 66 LEU A CA 1
ATOM 510 C C . LEU A 1 66 ? 4.232 -0.458 1.809 1.00 93.00 66 LEU A C 1
ATOM 512 O O . LEU A 1 66 ? 4.214 -1.622 2.198 1.00 93.00 66 LEU A O 1
ATOM 516 N N . ILE A 1 67 ? 5.085 -0.027 0.899 1.00 92.25 67 ILE A N 1
ATOM 517 C CA . ILE A 1 67 ? 6.094 -0.830 0.235 1.00 92.25 67 ILE A CA 1
ATOM 518 C C . ILE A 1 67 ? 7.446 -0.290 0.675 1.00 92.25 67 ILE A C 1
ATOM 520 O O . ILE A 1 67 ? 7.848 0.797 0.259 1.00 92.25 67 ILE A O 1
ATOM 524 N N . LYS A 1 68 ? 8.152 -1.055 1.509 1.00 90.94 68 LYS A N 1
ATOM 525 C CA . LYS A 1 68 ? 9.524 -0.742 1.915 1.00 90.94 68 LYS A CA 1
ATOM 526 C C . LYS A 1 68 ? 10.482 -1.370 0.919 1.00 90.94 68 LYS A C 1
ATOM 528 O O . LYS A 1 68 ? 10.719 -2.581 0.947 1.00 90.94 68 LYS A O 1
ATOM 533 N N . ARG A 1 69 ? 11.023 -0.551 0.018 1.00 89.81 69 ARG A N 1
ATOM 534 C CA . ARG A 1 69 ? 12.033 -0.986 -0.948 1.00 89.81 69 ARG A CA 1
ATOM 535 C C . ARG A 1 69 ? 13.410 -0.585 -0.448 1.00 89.81 69 ARG A C 1
ATOM 537 O O . ARG A 1 69 ? 13.685 0.599 -0.299 1.00 89.81 69 ARG A O 1
ATOM 544 N N . LYS A 1 70 ? 14.271 -1.572 -0.216 1.00 86.25 70 LYS A N 1
ATOM 545 C CA . LYS A 1 70 ? 15.691 -1.341 0.041 1.00 86.25 70 LYS A CA 1
ATOM 546 C C . LYS A 1 70 ? 16.436 -1.343 -1.288 1.00 86.25 70 LYS A C 1
ATOM 548 O O . LYS A 1 70 ? 16.315 -2.296 -2.054 1.00 86.25 70 LYS A O 1
ATOM 553 N N . ASP A 1 71 ? 17.183 -0.289 -1.556 1.00 84.62 71 ASP A N 1
ATOM 554 C CA . ASP A 1 71 ? 18.136 -0.213 -2.659 1.00 84.62 71 ASP A CA 1
ATOM 555 C C . ASP A 1 71 ? 19.571 -0.112 -2.122 1.00 84.62 71 ASP A C 1
ATOM 557 O O . ASP A 1 71 ? 19.823 -0.268 -0.925 1.00 84.62 71 ASP A O 1
ATOM 561 N N . SER A 1 72 ? 20.527 0.080 -3.032 1.00 85.81 72 SER A N 1
ATOM 562 C CA . SER A 1 72 ? 21.951 0.193 -2.714 1.00 85.81 72 SER A CA 1
ATOM 563 C C . SER A 1 72 ? 22.279 1.392 -1.827 1.00 85.81 72 SER A C 1
ATOM 565 O O . SER A 1 72 ? 23.267 1.346 -1.099 1.00 85.81 72 SER A O 1
ATOM 567 N N . THR A 1 73 ? 21.479 2.457 -1.895 1.00 87.00 73 THR A N 1
ATOM 568 C CA . THR A 1 73 ? 21.780 3.742 -1.261 1.00 87.00 73 THR A CA 1
ATOM 569 C C . THR A 1 73 ? 20.930 3.958 -0.017 1.00 87.00 73 THR A C 1
ATOM 571 O O . THR A 1 73 ? 21.427 4.458 0.990 1.00 87.00 73 THR A O 1
ATOM 574 N N . SER A 1 74 ? 19.648 3.590 -0.056 1.00 89.06 74 SER A N 1
ATOM 575 C CA . SER A 1 74 ? 18.738 3.829 1.060 1.00 89.06 74 SER A CA 1
ATOM 576 C C . SER A 1 74 ? 17.536 2.882 1.077 1.00 89.06 74 SER A C 1
ATOM 578 O O . SER A 1 74 ? 17.423 1.941 0.296 1.00 89.06 74 SER A O 1
ATOM 580 N N . THR A 1 75 ? 16.653 3.086 2.053 1.00 88.25 75 THR A N 1
ATOM 581 C CA . THR A 1 75 ? 15.338 2.444 2.086 1.00 88.25 75 THR A CA 1
ATOM 582 C C . THR A 1 75 ? 14.289 3.491 1.752 1.00 88.25 75 THR A C 1
ATOM 584 O O . THR A 1 75 ? 14.234 4.538 2.395 1.00 88.25 75 THR A O 1
ATOM 587 N N . HIS A 1 76 ? 13.465 3.203 0.751 1.00 90.62 76 HIS A N 1
ATOM 588 C CA . HIS A 1 76 ? 12.389 4.072 0.303 1.00 90.62 76 HIS A CA 1
ATOM 589 C C . HIS A 1 76 ? 11.022 3.496 0.663 1.00 90.62 76 HIS A C 1
ATOM 591 O O . HIS A 1 76 ? 10.726 2.330 0.384 1.00 90.62 76 HIS A O 1
ATOM 597 N N . ASP A 1 77 ? 10.179 4.365 1.212 1.00 92.75 77 ASP A N 1
ATOM 598 C CA . ASP A 1 77 ? 8.786 4.083 1.534 1.00 92.75 77 ASP A CA 1
ATOM 599 C C . ASP A 1 77 ? 7.887 4.517 0.371 1.00 92.75 77 ASP A C 1
ATOM 601 O O . ASP A 1 77 ? 7.790 5.703 0.050 1.00 92.75 77 ASP A O 1
ATOM 605 N N . TYR A 1 78 ? 7.211 3.556 -0.254 1.00 92.81 78 TYR A N 1
ATOM 606 C CA . TYR A 1 78 ? 6.238 3.787 -1.320 1.00 92.81 78 TYR A CA 1
ATOM 607 C C . TYR A 1 78 ? 4.829 3.444 -0.847 1.00 92.81 78 TYR A C 1
ATOM 609 O O . TYR A 1 78 ? 4.616 2.394 -0.256 1.00 92.81 78 TYR A O 1
ATOM 617 N N . TYR A 1 79 ? 3.846 4.283 -1.166 1.00 93.06 79 TYR A N 1
ATOM 618 C CA . TYR A 1 79 ? 2.451 4.071 -0.775 1.00 93.06 79 TYR A CA 1
ATOM 619 C C . TYR A 1 79 ? 1.594 3.796 -2.009 1.00 93.06 79 TYR A C 1
ATOM 621 O O . TYR A 1 79 ? 1.649 4.558 -2.976 1.00 93.06 79 TYR A O 1
ATOM 629 N N . ARG A 1 80 ? 0.807 2.715 -1.987 1.00 92.81 80 ARG A N 1
ATOM 630 C CA . ARG A 1 80 ? -0.117 2.359 -3.076 1.00 92.81 80 ARG A CA 1
ATOM 631 C C . ARG A 1 80 ? -1.520 2.083 -2.564 1.00 92.81 80 ARG A C 1
ATOM 633 O O . ARG A 1 80 ? -1.683 1.411 -1.551 1.00 92.81 80 ARG A O 1
ATOM 640 N N . LEU A 1 81 ? -2.525 2.576 -3.284 1.00 93.44 81 LEU A N 1
ATOM 641 C CA . LEU A 1 81 ? -3.932 2.345 -2.968 1.00 93.44 81 LEU A CA 1
ATOM 642 C C . LEU A 1 81 ? -4.424 1.063 -3.639 1.00 93.44 81 LEU A C 1
ATOM 644 O O . LEU A 1 81 ? -4.301 0.907 -4.853 1.00 93.44 81 LEU A O 1
ATOM 648 N N . VAL A 1 82 ? -5.044 0.175 -2.875 1.00 92.75 82 VAL A N 1
ATOM 649 C CA . VAL A 1 82 ? -5.685 -1.020 -3.418 1.00 92.75 82 VAL A CA 1
ATOM 650 C C . VAL A 1 82 ? -6.960 -0.608 -4.145 1.00 92.75 82 VAL A C 1
ATOM 652 O O . VAL A 1 82 ? -7.913 -0.104 -3.550 1.00 92.75 82 VAL A O 1
ATOM 655 N N . ALA A 1 83 ? -6.987 -0.829 -5.451 1.00 89.25 83 ALA A N 1
ATOM 656 C CA . ALA A 1 83 ? -8.144 -0.593 -6.296 1.00 89.25 83 ALA A CA 1
ATOM 657 C C . ALA A 1 83 ? -8.556 -1.893 -6.986 1.00 89.25 83 ALA A C 1
ATOM 659 O O . ALA A 1 83 ? -7.734 -2.767 -7.266 1.00 89.25 83 ALA A O 1
ATOM 660 N N . LYS A 1 84 ? -9.848 -2.016 -7.284 1.00 82.56 84 LYS A N 1
ATOM 661 C CA . LYS A 1 84 ? -10.310 -3.034 -8.221 1.00 82.56 84 LYS A CA 1
ATOM 662 C C . LYS A 1 84 ? -9.955 -2.549 -9.629 1.00 82.56 84 LYS A C 1
ATOM 664 O O . LYS A 1 84 ? -10.275 -1.407 -9.960 1.00 82.56 84 LYS A O 1
ATOM 669 N N . GLY A 1 85 ? -9.211 -3.375 -10.366 1.00 64.25 85 GLY A N 1
ATOM 670 C CA . GLY A 1 85 ? -8.916 -3.142 -11.783 1.00 64.25 85 GLY A CA 1
ATOM 671 C C . GLY A 1 85 ? -10.155 -3.260 -12.655 1.00 64.25 85 GLY A C 1
ATOM 672 O O . GLY A 1 85 ? -11.109 -3.950 -12.222 1.00 64.25 85 GLY A O 1
#

pLDDT: mean 80.96, std 16.1, range [39.94, 93.44]

Secondary structure (DSSP, 8-state):
----------------TTS-EEEEPPHHHHHHHHHHTT--GGGSPEEETT-GGGTTS---TT-EEEEEEE-SS-EEEEEEEEE--

Sequence (85 aa):
MLAKKSSKKQKEKLEHNLVPQHILLTEEEKQKVFAKFSATALNFPKINAADPALIGMDAKQGDLVLIKRKDSTSTHDYYRLVAKG

Mean predicted aligned error: 8.71 Å